Protein AF-A0A6A4HGB2-F1 (afdb_monomer_lite)

Secondary structure (DSSP, 8-state):
--PPPPTT-----TTTTTSPPHHHHHHHTTTS-TTT--SSS-TTTTTGGG-B-TTT--BSS-GGG-HHHHTT---PPP-----------------------HHHHHHHHHHHHHHHHHHHHHHHH--

Organism: NCBI:txid1447944

Structure (mmCIF, N/CA/C/O backbone):
data_AF-A0A6A4HGB2-F1
#
_entry.id   AF-A0A6A4HGB2-F1
#
loop_
_atom_site.group_PDB
_atom_site.id
_atom_site.type_symbol
_atom_site.label_atom_id
_atom_site.label_alt_id
_atom_site.label_comp_id
_atom_site.label_asym_id
_atom_site.label_entity_id
_atom_site.label_seq_id
_atom_site.pdbx_PDB_ins_code
_atom_site.Cartn_x
_atom_site.Cartn_y
_atom_site.Cartn_z
_atom_site.occupancy
_atom_site.B_iso_or_equiv
_atom_site.auth_seq_id
_atom_site.auth_comp_id
_atom_site.auth_asym_id
_atom_site.auth_atom_id
_atom_site.pdbx_PDB_model_num
ATOM 1 N N . MET A 1 1 ? 31.320 -20.736 31.839 1.00 39.25 1 MET A N 1
ATOM 2 C CA . MET A 1 1 ? 30.726 -19.444 32.243 1.00 39.25 1 MET A CA 1
ATOM 3 C C . MET A 1 1 ? 29.465 -19.232 31.417 1.00 39.25 1 MET A C 1
ATOM 5 O O . MET A 1 1 ? 29.574 -18.974 30.227 1.00 39.25 1 MET A O 1
ATOM 9 N N . ALA A 1 2 ? 28.285 -19.462 31.996 1.00 51.00 2 ALA A N 1
ATOM 10 C CA . ALA A 1 2 ? 27.015 -19.237 31.308 1.00 51.00 2 ALA A CA 1
ATOM 11 C C . ALA A 1 2 ? 26.702 -17.735 31.354 1.00 51.00 2 ALA A C 1
ATOM 13 O O . ALA A 1 2 ? 26.540 -17.182 32.438 1.00 51.00 2 ALA A O 1
ATOM 14 N N . SER A 1 3 ? 26.680 -17.068 30.197 1.00 55.78 3 SER A N 1
ATOM 15 C CA . SER A 1 3 ? 26.219 -15.679 30.121 1.00 55.78 3 SER A CA 1
ATOM 16 C C . SER A 1 3 ? 24.735 -15.649 30.470 1.00 55.78 3 SER A C 1
ATOM 18 O O . SER A 1 3 ? 23.928 -16.285 29.790 1.00 55.78 3 SER A O 1
ATOM 20 N N . ALA A 1 4 ? 24.391 -14.948 31.550 1.00 63.34 4 ALA A N 1
ATOM 21 C CA . ALA A 1 4 ? 23.012 -14.687 31.924 1.00 63.34 4 ALA A CA 1
ATOM 22 C C . ALA A 1 4 ? 22.327 -13.956 30.761 1.00 63.34 4 ALA A C 1
ATOM 24 O O . ALA A 1 4 ? 22.748 -12.867 30.374 1.00 63.34 4 ALA A O 1
ATOM 25 N N . ARG A 1 5 ? 21.313 -14.586 30.158 1.00 64.62 5 ARG A N 1
ATOM 26 C CA . ARG A 1 5 ? 20.457 -13.921 29.174 1.00 64.62 5 ARG A CA 1
ATOM 27 C C . ARG A 1 5 ? 19.677 -12.832 29.904 1.00 64.62 5 ARG A C 1
ATOM 29 O O . ARG A 1 5 ? 18.960 -13.132 30.854 1.00 64.62 5 ARG A O 1
ATOM 36 N N . ASP A 1 6 ? 19.860 -11.592 29.466 1.00 77.38 6 ASP A N 1
ATOM 37 C CA . ASP A 1 6 ? 19.122 -10.435 29.963 1.00 77.38 6 ASP A CA 1
ATOM 38 C C . ASP A 1 6 ? 17.608 -10.669 29.760 1.00 77.38 6 ASP A C 1
ATOM 40 O O . ASP A 1 6 ? 17.193 -10.973 28.636 1.00 77.38 6 ASP A O 1
ATOM 44 N N . PRO A 1 7 ? 16.775 -10.559 30.812 1.00 71.19 7 PRO A N 1
ATOM 45 C CA . PRO A 1 7 ? 15.325 -10.729 30.715 1.00 71.19 7 PRO A CA 1
ATOM 46 C C . PRO A 1 7 ? 14.631 -9.683 29.822 1.00 71.19 7 PRO A C 1
ATOM 48 O O . PRO A 1 7 ? 13.493 -9.904 29.419 1.00 71.19 7 PRO A O 1
ATOM 51 N N . ASN A 1 8 ? 15.306 -8.584 29.474 1.00 72.50 8 ASN A N 1
ATOM 52 C CA . ASN A 1 8 ? 14.834 -7.562 28.537 1.00 72.50 8 ASN A CA 1
ATOM 53 C C . ASN A 1 8 ? 15.439 -7.697 27.129 1.00 72.50 8 ASN A C 1
ATOM 55 O O . ASN A 1 8 ? 15.133 -6.887 26.249 1.00 72.50 8 ASN A O 1
ATOM 59 N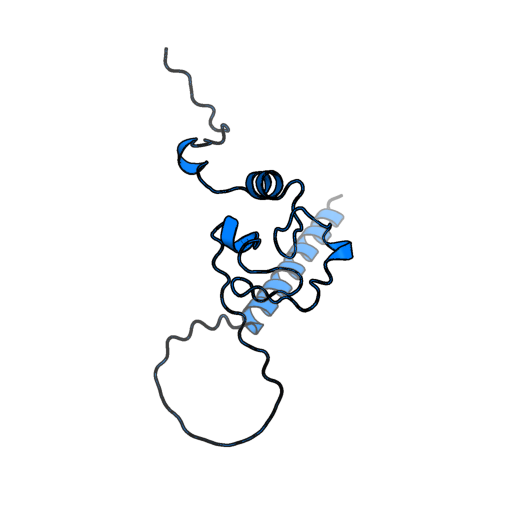 N . ALA A 1 9 ? 16.300 -8.690 26.875 1.00 73.31 9 ALA A N 1
ATOM 60 C CA . ALA A 1 9 ? 16.829 -8.909 25.536 1.00 73.31 9 ALA A CA 1
ATOM 61 C C . ALA A 1 9 ? 15.727 -9.465 24.627 1.00 73.31 9 ALA A C 1
ATOM 63 O O . ALA A 1 9 ? 15.367 -10.641 24.695 1.00 73.31 9 ALA A O 1
ATOM 64 N N . MET A 1 10 ? 15.219 -8.614 23.734 1.00 74.25 10 MET A N 1
ATOM 65 C CA . MET A 1 10 ? 14.341 -9.037 22.646 1.00 74.25 10 MET A CA 1
ATOM 66 C C . MET A 1 10 ? 15.081 -10.076 21.795 1.00 74.25 10 MET A C 1
ATOM 68 O O . MET A 1 10 ? 16.027 -9.750 21.078 1.00 74.25 10 MET A O 1
ATOM 72 N N . GLY A 1 11 ? 14.665 -11.339 21.898 1.00 64.88 11 GLY A N 1
ATOM 73 C CA . GLY A 1 11 ? 15.206 -12.440 21.109 1.00 64.88 11 GLY A CA 1
ATOM 74 C C . GLY A 1 11 ? 14.884 -12.245 19.632 1.00 64.88 11 GLY A C 1
ATOM 75 O O . GLY A 1 11 ? 13.809 -12.614 19.168 1.00 64.88 11 GLY A O 1
ATOM 76 N N . VAL A 1 12 ? 15.807 -11.638 18.889 1.00 61.16 12 VAL A N 1
ATOM 77 C CA . VAL A 1 12 ? 15.723 -11.557 17.431 1.00 61.16 12 VAL A CA 1
ATOM 78 C C . VAL A 1 12 ? 16.249 -12.863 16.836 1.00 61.16 12 VAL A C 1
ATOM 80 O O . VAL A 1 12 ? 17.447 -13.043 16.634 1.00 61.16 12 VAL A O 1
ATOM 83 N N . ASP A 1 13 ? 15.349 -13.812 16.584 1.00 57.16 13 ASP A N 1
ATOM 84 C CA . ASP A 1 13 ? 15.693 -15.063 15.905 1.00 57.16 13 ASP A CA 1
ATOM 85 C C . ASP A 1 13 ? 16.076 -14.785 14.443 1.00 57.16 13 ASP A C 1
ATOM 87 O O . ASP A 1 13 ? 15.229 -14.497 13.596 1.00 57.16 13 ASP A O 1
ATOM 91 N N . ALA A 1 14 ? 17.362 -14.922 14.112 1.00 55.16 14 ALA A N 1
ATOM 92 C CA . ALA A 1 14 ? 17.872 -14.732 12.749 1.00 55.16 14 ALA A CA 1
ATOM 93 C C . ALA A 1 14 ? 17.222 -15.680 11.714 1.00 55.16 14 ALA A C 1
ATOM 95 O O . ALA A 1 14 ? 17.219 -15.391 10.521 1.00 55.16 14 ALA A O 1
ATOM 96 N N . THR A 1 15 ? 16.616 -16.783 12.159 1.00 54.81 15 THR A N 1
ATOM 97 C CA . THR A 1 15 ? 15.863 -17.741 11.334 1.00 54.81 15 THR A CA 1
ATOM 98 C C . THR A 1 15 ? 14.447 -17.274 10.973 1.00 54.81 15 THR A C 1
ATOM 100 O O . THR A 1 15 ? 13.916 -17.713 9.953 1.00 54.81 15 THR A O 1
ATOM 103 N N . THR A 1 16 ? 13.843 -16.334 11.717 1.00 51.78 16 THR A N 1
ATOM 104 C CA . THR A 1 16 ? 12.565 -15.684 11.334 1.00 51.78 16 THR A CA 1
ATOM 105 C C . THR A 1 16 ? 12.753 -14.409 10.500 1.00 51.78 16 THR A C 1
ATOM 107 O O . THR A 1 16 ? 11.777 -13.849 9.990 1.00 51.78 16 THR A O 1
ATOM 110 N N . THR A 1 17 ? 14.000 -13.983 10.279 1.00 52.28 17 THR A N 1
ATOM 111 C CA . THR A 1 17 ? 14.388 -12.826 9.446 1.00 52.28 17 THR A CA 1
ATOM 112 C C . THR A 1 17 ? 14.302 -13.102 7.938 1.00 52.28 17 THR A C 1
ATOM 114 O O . THR A 1 17 ? 14.446 -12.189 7.135 1.00 52.28 17 THR A O 1
ATOM 117 N N . THR A 1 18 ? 13.931 -14.314 7.511 1.00 54.31 18 THR A N 1
ATOM 118 C CA . THR A 1 18 ? 13.551 -14.590 6.105 1.00 54.31 18 THR A CA 1
ATOM 119 C C . THR A 1 18 ? 12.152 -14.050 5.756 1.00 54.31 18 THR A C 1
ATOM 121 O O . THR A 1 18 ? 11.541 -14.436 4.760 1.00 54.31 18 THR A O 1
ATOM 124 N N . ARG A 1 19 ? 11.587 -13.156 6.575 1.00 60.41 19 ARG A N 1
ATOM 125 C CA . ARG A 1 19 ? 10.417 -12.373 6.179 1.00 60.41 19 ARG A CA 1
ATOM 126 C C . ARG A 1 19 ? 10.903 -11.275 5.247 1.00 60.41 19 ARG A C 1
ATOM 128 O O . ARG A 1 19 ? 11.690 -10.438 5.653 1.00 60.41 19 ARG A O 1
ATOM 135 N N . LYS A 1 20 ? 10.453 -11.280 3.993 1.00 69.88 20 LYS A N 1
ATOM 136 C CA . LYS A 1 20 ? 10.709 -10.175 3.060 1.00 69.88 20 LYS A CA 1
ATOM 137 C C . LYS A 1 20 ? 10.254 -8.873 3.718 1.00 69.88 20 LYS A C 1
ATOM 139 O O . LYS A 1 20 ? 9.080 -8.756 4.065 1.00 69.88 20 LYS A O 1
ATOM 144 N N . PHE A 1 21 ? 11.164 -7.921 3.918 1.00 74.56 21 PHE A N 1
ATOM 145 C CA . PHE A 1 21 ? 10.840 -6.651 4.562 1.00 74.56 21 PHE A CA 1
ATOM 146 C C . PHE A 1 21 ? 10.558 -5.565 3.523 1.00 74.56 21 PHE A C 1
ATOM 148 O O . PHE A 1 21 ? 10.993 -5.624 2.372 1.00 74.56 21 PHE A O 1
ATOM 155 N N . SER A 1 22 ? 9.858 -4.511 3.949 1.00 77.81 22 SER A N 1
ATOM 156 C CA . SER A 1 22 ? 9.606 -3.331 3.109 1.00 77.81 22 SER A CA 1
ATOM 157 C C . SER A 1 22 ? 10.913 -2.696 2.599 1.00 77.81 22 SER A C 1
ATOM 159 O O . SER A 1 22 ? 10.970 -2.158 1.493 1.00 77.81 22 SER A O 1
ATOM 161 N N . ASN A 1 23 ? 12.007 -2.805 3.362 1.00 86.75 23 ASN A N 1
ATOM 162 C CA . ASN A 1 23 ? 13.318 -2.325 2.928 1.00 86.75 23 ASN A CA 1
ATOM 163 C C . ASN A 1 23 ? 13.861 -3.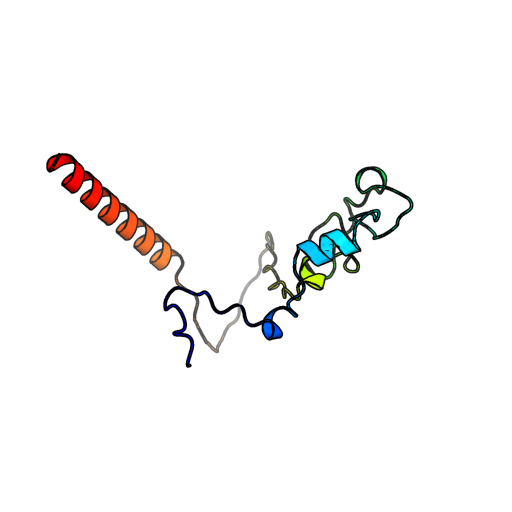112 1.716 1.00 86.75 23 ASN A C 1
ATOM 165 O O . ASN A 1 23 ? 14.319 -2.497 0.752 1.00 86.75 23 ASN A O 1
ATOM 169 N N . ASP A 1 24 ? 13.710 -4.441 1.703 1.00 88.44 24 ASP A N 1
ATOM 170 C CA . ASP A 1 24 ? 14.131 -5.291 0.579 1.00 88.44 24 ASP A CA 1
ATOM 171 C C . ASP A 1 24 ? 13.365 -4.958 -0.702 1.00 88.44 24 ASP A C 1
ATOM 173 O O . ASP A 1 24 ? 13.947 -4.905 -1.787 1.00 88.44 24 ASP A O 1
ATOM 177 N N . PHE A 1 25 ? 12.069 -4.659 -0.571 1.00 87.81 25 PHE A N 1
ATOM 178 C CA . PHE A 1 25 ? 11.245 -4.208 -1.688 1.00 87.81 25 PHE A CA 1
ATOM 179 C C . PHE A 1 25 ? 11.765 -2.889 -2.272 1.00 87.81 25 PHE A C 1
ATOM 181 O O . PHE A 1 25 ? 11.964 -2.784 -3.479 1.00 87.81 25 PHE A O 1
ATOM 188 N N . ASN A 1 26 ? 12.061 -1.896 -1.427 1.00 89.12 26 ASN A N 1
ATOM 189 C CA . ASN A 1 26 ? 12.613 -0.615 -1.881 1.00 89.12 26 ASN A CA 1
ATOM 190 C C . ASN A 1 26 ? 13.987 -0.769 -2.548 1.00 89.12 26 ASN A C 1
ATOM 192 O O . ASN A 1 26 ? 14.312 -0.039 -3.484 1.00 89.12 26 ASN A O 1
ATOM 196 N N . ARG A 1 27 ? 14.808 -1.717 -2.085 1.00 90.44 27 ARG A N 1
ATOM 197 C CA . ARG A 1 27 ? 16.103 -2.015 -2.704 1.00 90.44 27 ARG A CA 1
ATOM 198 C C . ARG A 1 27 ? 15.940 -2.674 -4.073 1.00 90.44 27 ARG A C 1
ATOM 200 O O . ARG A 1 27 ? 16.649 -2.286 -4.996 1.00 90.44 27 ARG A O 1
ATOM 207 N N . MET A 1 28 ? 14.998 -3.606 -4.212 1.00 87.81 28 MET A N 1
ATOM 208 C CA . MET A 1 28 ? 14.665 -4.248 -5.490 1.00 87.81 28 MET A CA 1
ATOM 209 C C . MET A 1 28 ? 14.116 -3.241 -6.509 1.00 87.81 28 MET A C 1
ATOM 211 O O . MET A 1 28 ? 14.512 -3.263 -7.668 1.00 87.81 28 MET A O 1
ATOM 215 N N . MET A 1 29 ? 13.251 -2.332 -6.058 1.00 89.81 29 MET A N 1
ATOM 216 C CA . MET A 1 29 ? 12.562 -1.352 -6.905 1.00 89.81 29 MET A CA 1
ATOM 217 C C . MET A 1 29 ? 13.385 -0.087 -7.177 1.00 89.81 29 MET A C 1
ATOM 219 O O . MET A 1 29 ? 12.928 0.834 -7.858 1.00 89.81 29 MET A O 1
ATOM 223 N N . ARG A 1 30 ? 14.606 0.003 -6.642 1.00 91.06 30 ARG A N 1
ATOM 224 C CA . ARG A 1 30 ? 15.463 1.175 -6.818 1.00 91.06 30 ARG A CA 1
ATOM 225 C C . ARG A 1 30 ? 15.802 1.358 -8.300 1.00 91.06 30 ARG A C 1
ATOM 227 O O . ARG A 1 30 ? 16.428 0.501 -8.915 1.00 91.06 30 ARG A O 1
ATOM 234 N N . GLY A 1 31 ? 15.415 2.507 -8.854 1.00 89.31 31 GLY A N 1
ATOM 235 C CA . GLY A 1 31 ? 15.628 2.828 -10.270 1.00 89.31 31 GLY A CA 1
ATOM 236 C C . GLY A 1 31 ? 14.629 2.166 -11.223 1.00 89.31 31 GLY A C 1
ATOM 237 O O . GLY A 1 31 ? 14.835 2.215 -12.429 1.00 89.31 31 GLY A O 1
ATOM 238 N N . GLN A 1 32 ? 13.566 1.552 -10.700 1.00 92.00 32 GLN A N 1
ATOM 239 C CA . GLN A 1 32 ? 12.443 1.045 -11.481 1.00 92.00 32 GLN A CA 1
ATOM 240 C C . GLN A 1 32 ? 11.201 1.909 -11.253 1.00 92.00 32 GLN A C 1
ATOM 242 O O . GLN A 1 32 ? 11.016 2.534 -10.204 1.00 92.00 32 GLN A O 1
ATOM 247 N N . CYS A 1 33 ? 10.314 1.919 -12.237 1.00 93.06 33 CYS A N 1
ATOM 248 C CA . CYS A 1 33 ? 8.995 2.492 -12.119 1.00 93.06 33 CYS A CA 1
ATOM 249 C C . CYS A 1 33 ? 8.157 1.646 -11.156 1.00 93.06 33 CYS A C 1
ATOM 251 O O . CYS A 1 33 ? 7.931 0.458 -11.372 1.00 93.06 33 CYS A O 1
ATOM 253 N N . TYR A 1 34 ? 7.618 2.282 -10.119 1.00 90.56 34 TYR A N 1
ATOM 254 C CA . TYR A 1 34 ? 6.726 1.630 -9.158 1.00 90.56 34 TYR A CA 1
ATOM 255 C C . TYR A 1 34 ? 5.351 1.252 -9.740 1.00 90.56 34 TYR A C 1
ATOM 257 O O . TYR A 1 34 ? 4.571 0.609 -9.045 1.00 90.56 34 TYR A O 1
ATOM 265 N N . GLY A 1 35 ? 5.039 1.670 -10.972 1.00 91.06 35 GLY A N 1
ATOM 266 C CA . GLY A 1 35 ? 3.804 1.318 -11.675 1.00 91.06 35 GLY A CA 1
ATOM 267 C C . GLY A 1 35 ? 3.932 0.035 -12.498 1.00 91.06 35 GLY A C 1
ATOM 268 O O . GLY A 1 35 ? 3.193 -0.915 -12.262 1.00 91.06 35 GLY A O 1
ATOM 269 N N . CYS A 1 36 ? 4.909 -0.031 -13.407 1.00 91.81 36 CYS A N 1
ATOM 270 C CA . CYS A 1 36 ? 5.097 -1.169 -14.319 1.00 91.81 36 CYS A CA 1
ATOM 271 C C . CYS A 1 36 ? 6.377 -1.996 -14.090 1.00 91.81 36 CYS A C 1
ATOM 273 O O . CYS A 1 36 ? 6.472 -3.114 -14.586 1.00 91.81 36 CYS A O 1
ATOM 275 N N . GLY A 1 37 ? 7.367 -1.475 -13.359 1.00 90.12 37 GLY A N 1
ATOM 276 C CA . GLY A 1 37 ? 8.679 -2.110 -13.161 1.00 90.12 37 GLY A CA 1
ATOM 277 C C . GLY A 1 37 ? 9.748 -1.758 -14.202 1.00 90.12 37 GLY A C 1
ATOM 278 O O . GLY A 1 37 ? 10.898 -2.172 -14.046 1.00 90.12 37 GLY A O 1
ATOM 279 N N . SER A 1 38 ? 9.415 -0.974 -15.232 1.00 91.12 38 SER A N 1
ATOM 280 C CA . SER A 1 38 ? 10.378 -0.512 -16.243 1.00 91.12 38 SER A CA 1
ATOM 281 C C . SER A 1 38 ? 11.436 0.411 -15.639 1.00 91.12 38 SER A C 1
ATOM 283 O O . SER A 1 38 ? 11.143 1.182 -14.733 1.00 91.12 38 SER A O 1
ATOM 285 N N . LYS A 1 39 ? 12.668 0.370 -16.156 1.00 92.06 39 LYS A N 1
ATOM 286 C CA . LYS A 1 39 ? 13.737 1.326 -15.791 1.00 92.06 39 LYS A CA 1
ATOM 287 C C . LYS A 1 39 ? 13.772 2.567 -16.690 1.00 92.06 39 LYS A C 1
ATOM 289 O O . LYS A 1 39 ? 14.580 3.458 -16.462 1.00 92.06 39 LYS A O 1
ATOM 294 N N . GLU A 1 40 ? 12.935 2.584 -17.722 1.00 90.31 40 GLU A N 1
ATOM 295 C CA . GLU A 1 40 ? 12.946 3.592 -18.787 1.00 90.31 40 GLU A CA 1
ATOM 296 C C . GLU A 1 40 ? 12.351 4.928 -18.340 1.00 90.31 40 GLU A C 1
ATOM 298 O O . GLU A 1 40 ? 12.759 5.975 -18.829 1.00 90.31 40 GLU A O 1
ATOM 303 N N . HIS A 1 41 ? 11.431 4.899 -17.377 1.00 90.56 41 HIS A N 1
ATOM 304 C CA . HIS A 1 41 ? 10.712 6.078 -16.911 1.00 90.56 41 HIS A 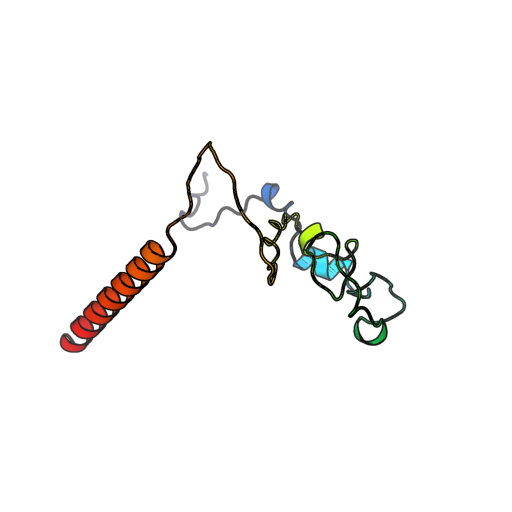CA 1
ATOM 305 C C . HIS A 1 41 ? 10.475 6.046 -15.404 1.00 90.56 41 HIS A C 1
ATOM 307 O O . HIS A 1 41 ? 10.520 4.997 -14.750 1.00 90.56 41 HIS A O 1
ATOM 313 N N . ARG A 1 42 ? 10.185 7.217 -14.830 1.00 87.38 42 ARG A N 1
ATOM 314 C CA . ARG A 1 42 ? 9.720 7.315 -13.437 1.00 87.38 42 ARG A CA 1
ATOM 315 C C . ARG A 1 42 ? 8.200 7.194 -13.384 1.00 87.38 42 ARG A C 1
ATOM 317 O O . ARG A 1 42 ? 7.503 7.480 -14.348 1.00 87.38 42 ARG A O 1
ATOM 324 N N . LYS A 1 43 ? 7.654 6.850 -12.211 1.00 86.12 43 LYS A N 1
ATOM 325 C CA . LYS A 1 43 ? 6.198 6.685 -12.007 1.00 86.12 43 LYS A CA 1
ATOM 326 C C . LYS A 1 43 ? 5.361 7.870 -12.520 1.00 86.12 43 LYS A C 1
ATOM 328 O O . LYS A 1 43 ? 4.251 7.651 -12.984 1.00 86.12 43 LYS A O 1
ATOM 333 N N . ALA A 1 44 ? 5.899 9.088 -12.446 1.00 85.81 44 ALA A N 1
ATOM 334 C CA . ALA A 1 44 ? 5.232 10.304 -12.907 1.00 85.81 44 ALA A CA 1
ATOM 335 C C . ALA A 1 44 ? 5.036 10.372 -14.435 1.00 85.81 44 ALA A C 1
ATOM 337 O O . ALA A 1 44 ? 4.091 10.997 -14.888 1.00 85.81 44 ALA A O 1
ATOM 338 N N . GLU A 1 45 ? 5.896 9.722 -15.219 1.00 86.69 45 GLU A N 1
ATOM 339 C CA . GLU A 1 45 ? 5.878 9.770 -16.691 1.00 86.69 45 GLU A CA 1
ATOM 340 C C . GLU A 1 45 ? 5.090 8.597 -17.299 1.00 86.69 45 GLU A C 1
ATOM 342 O O . GLU A 1 45 ? 4.678 8.633 -18.455 1.00 86.69 45 GLU A O 1
ATOM 347 N N . GLY A 1 46 ? 4.867 7.544 -16.510 1.00 83.25 46 GLY A N 1
ATOM 348 C CA . GLY A 1 46 ? 4.355 6.262 -16.990 1.00 83.25 46 GLY A CA 1
ATOM 349 C C . GLY A 1 46 ? 2.841 6.128 -17.114 1.00 83.25 46 GLY A C 1
ATOM 350 O O . GLY A 1 46 ? 2.390 5.067 -17.524 1.00 83.25 46 GLY A O 1
ATOM 351 N N . HIS A 1 47 ? 2.062 7.149 -16.735 1.00 87.81 47 HIS A N 1
ATOM 352 C CA . HIS A 1 47 ? 0.592 7.160 -16.845 1.00 87.81 47 HIS A CA 1
ATOM 353 C C . HIS A 1 47 ? -0.103 5.884 -16.313 1.00 87.81 47 HIS A C 1
ATOM 355 O O . HIS A 1 47 ? -1.061 5.379 -16.885 1.00 87.81 47 HIS A O 1
ATOM 361 N N . HIS A 1 48 ? 0.360 5.367 -15.172 1.00 88.69 48 HIS A N 1
ATOM 362 C CA . HIS A 1 48 ? -0.133 4.114 -14.574 1.00 88.69 48 HIS A CA 1
ATOM 363 C C . HIS A 1 48 ? -1.438 4.260 -13.774 1.00 88.69 48 HIS A C 1
ATOM 365 O O . HIS A 1 48 ? -1.796 3.381 -12.995 1.00 88.69 48 HIS A O 1
ATOM 371 N N . GLU A 1 49 ? -2.142 5.383 -13.890 1.00 86.56 49 GLU A N 1
ATOM 372 C CA . GLU A 1 49 ? -3.329 5.692 -13.078 1.00 86.56 49 GLU A CA 1
ATOM 373 C C . GLU A 1 49 ? -4.503 4.733 -13.319 1.00 86.56 49 GLU A C 1
ATOM 375 O O . GLU A 1 49 ? -5.289 4.479 -12.406 1.00 86.56 49 GLU A O 1
ATOM 380 N N . GLN A 1 50 ? -4.565 4.140 -14.513 1.00 87.88 50 GLN A N 1
ATOM 381 C CA . GLN A 1 50 ? -5.565 3.138 -14.889 1.00 87.88 50 GLN A CA 1
ATOM 382 C C . GLN A 1 50 ? -5.105 1.697 -14.615 1.00 87.88 50 GLN A C 1
ATOM 384 O O . GLN A 1 50 ? -5.913 0.773 -14.694 1.00 87.88 50 GLN A O 1
ATOM 389 N N . ASP A 1 51 ? -3.833 1.483 -14.256 1.00 89.12 51 ASP A N 1
ATOM 390 C CA . ASP A 1 51 ? -3.299 0.142 -14.020 1.00 89.12 51 ASP A CA 1
ATOM 391 C C . ASP A 1 51 ? -3.812 -0.406 -12.692 1.00 89.12 51 ASP A C 1
ATOM 393 O O . ASP A 1 51 ? -3.441 0.083 -11.622 1.00 89.12 51 ASP A O 1
ATOM 397 N N . ILE A 1 52 ? -4.641 -1.449 -12.754 1.00 90.00 52 ILE A N 1
ATOM 398 C CA . ILE A 1 52 ? -5.193 -2.126 -11.579 1.00 90.00 52 ILE A CA 1
ATOM 399 C C . ILE A 1 52 ? -4.336 -3.344 -11.236 1.00 90.00 52 ILE A C 1
ATOM 401 O O . ILE A 1 52 ? -4.157 -4.270 -12.031 1.00 90.00 52 ILE A O 1
ATOM 405 N N . CYS A 1 53 ? -3.856 -3.397 -9.998 1.00 93.25 53 CYS A N 1
ATOM 406 C CA . CYS A 1 53 ? -3.106 -4.539 -9.507 1.00 93.25 53 CYS A CA 1
ATOM 407 C C . CYS A 1 53 ? -4.021 -5.744 -9.253 1.00 93.25 53 CYS A C 1
ATOM 409 O O . CYS A 1 53 ? -4.866 -5.711 -8.361 1.00 93.25 53 CYS A O 1
ATOM 411 N N . SER A 1 54 ? -3.776 -6.870 -9.927 1.00 89.19 54 SER A N 1
ATOM 412 C CA . SER A 1 54 ? -4.551 -8.109 -9.734 1.00 89.19 54 SER A CA 1
ATOM 413 C C . SER A 1 54 ? -4.422 -8.726 -8.332 1.00 89.19 54 SER A C 1
ATOM 415 O O . SER A 1 54 ? -5.250 -9.543 -7.951 1.00 89.19 54 SER A O 1
ATOM 417 N N . HIS A 1 55 ? -3.382 -8.369 -7.565 1.00 88.62 55 HIS A N 1
ATOM 418 C CA . HIS A 1 55 ? -3.145 -8.927 -6.228 1.00 88.62 55 HIS A CA 1
ATOM 419 C C . HIS A 1 55 ? -3.792 -8.102 -5.108 1.00 88.62 55 HIS A C 1
ATOM 421 O O . HIS A 1 55 ? -4.299 -8.669 -4.147 1.00 88.62 55 HIS A O 1
ATOM 427 N N . CYS A 1 56 ? -3.741 -6.768 -5.180 1.00 88.88 56 CYS A N 1
ATOM 428 C CA . CYS A 1 56 ? -4.283 -5.904 -4.125 1.00 88.88 56 CYS A CA 1
ATOM 429 C C . CYS A 1 56 ? -5.507 -5.082 -4.531 1.00 88.88 56 CYS A C 1
ATOM 431 O O . CYS A 1 56 ? -6.092 -4.445 -3.660 1.00 88.88 56 CYS A O 1
ATOM 433 N N . GLY A 1 57 ? -5.878 -5.083 -5.812 1.00 87.50 57 GLY A N 1
ATOM 434 C CA . GLY A 1 57 ? -7.031 -4.357 -6.345 1.00 87.50 57 GLY A CA 1
ATOM 435 C C . GLY A 1 57 ? -6.871 -2.837 -6.396 1.00 87.50 57 GLY A C 1
ATOM 436 O O . GLY A 1 57 ? -7.820 -2.149 -6.749 1.00 87.50 57 GLY A O 1
ATOM 437 N N . LEU A 1 58 ? -5.702 -2.298 -6.038 1.00 88.94 58 LEU A N 1
ATOM 438 C CA . LEU A 1 58 ? -5.436 -0.859 -6.084 1.00 88.94 58 LEU A CA 1
ATOM 439 C C . LEU A 1 58 ? -4.933 -0.439 -7.465 1.00 88.94 58 LEU A C 1
ATOM 441 O O . LEU A 1 58 ? -4.212 -1.197 -8.120 1.00 88.94 58 LEU A O 1
ATOM 445 N N . THR A 1 59 ? -5.266 0.788 -7.859 1.00 90.94 59 THR A N 1
ATOM 446 C CA . THR A 1 59 ? -4.758 1.425 -9.075 1.00 90.94 59 THR A CA 1
ATOM 447 C C . THR A 1 59 ? -3.333 1.963 -8.889 1.00 90.94 59 THR A C 1
ATOM 449 O O . THR A 1 59 ? -2.834 2.102 -7.764 1.00 90.94 59 THR A O 1
ATOM 452 N N . GLY A 1 60 ? -2.638 2.259 -9.988 1.00 90.06 60 GLY A N 1
ATOM 453 C CA . GLY A 1 60 ? -1.314 2.880 -9.961 1.00 90.06 60 GLY A CA 1
ATOM 454 C C . GLY A 1 60 ? -0.133 1.914 -10.038 1.00 90.06 60 GLY A C 1
ATOM 455 O O . GLY A 1 60 ? 1.005 2.388 -9.951 1.00 90.06 60 GLY A O 1
ATOM 456 N N . HIS A 1 61 ? -0.372 0.596 -10.113 1.00 93.38 61 HIS A N 1
ATOM 457 C CA . HIS A 1 61 ? 0.677 -0.415 -10.293 1.00 93.38 61 HIS A CA 1
ATOM 458 C C . HIS A 1 61 ? 0.151 -1.776 -10.766 1.00 93.38 61 HIS A C 1
ATOM 460 O O . HIS A 1 61 ? -0.985 -2.149 -10.488 1.00 93.38 61 HIS A O 1
ATOM 466 N N . VAL A 1 62 ? 1.022 -2.575 -11.387 1.00 92.25 62 VAL A N 1
ATOM 467 C CA . VAL A 1 62 ? 0.723 -3.957 -11.797 1.00 92.25 62 VAL A CA 1
ATOM 468 C C . VAL A 1 62 ? 1.136 -4.989 -10.740 1.00 92.25 62 VAL A C 1
ATOM 470 O O . VAL A 1 62 ? 1.972 -4.744 -9.866 1.00 92.25 62 VAL A O 1
ATOM 473 N N . ALA A 1 63 ? 0.589 -6.204 -10.837 1.00 89.88 63 ALA A N 1
ATOM 474 C CA . ALA A 1 63 ? 0.832 -7.277 -9.866 1.00 89.88 63 ALA A CA 1
ATOM 475 C C . ALA A 1 63 ? 2.310 -7.702 -9.742 1.00 89.88 63 ALA A C 1
ATOM 477 O O . ALA A 1 63 ? 2.698 -8.239 -8.704 1.00 89.88 63 ALA A O 1
ATOM 478 N N . ALA A 1 64 ? 3.135 -7.472 -10.769 1.00 88.12 64 ALA A N 1
ATOM 479 C CA . ALA A 1 64 ? 4.569 -7.778 -10.746 1.00 88.12 64 ALA A CA 1
ATOM 480 C C . ALA A 1 64 ? 5.349 -6.906 -9.747 1.00 88.12 64 ALA A C 1
ATOM 482 O O . ALA A 1 64 ? 6.286 -7.384 -9.114 1.00 88.12 64 ALA A O 1
ATOM 483 N N . VAL A 1 65 ? 4.914 -5.660 -9.554 1.00 91.31 65 VAL A N 1
ATOM 484 C CA . VAL A 1 65 ? 5.560 -4.653 -8.698 1.00 91.31 65 VAL A CA 1
ATOM 485 C C . VAL A 1 65 ? 4.763 -4.361 -7.426 1.00 91.31 65 VAL A C 1
ATOM 487 O O . VAL A 1 65 ? 4.967 -3.360 -6.744 1.00 91.31 65 VAL A O 1
ATOM 490 N N . CYS A 1 66 ? 3.841 -5.252 -7.065 1.00 92.50 66 CYS A N 1
ATOM 491 C CA . CYS A 1 66 ? 3.023 -5.087 -5.875 1.00 92.50 66 CYS A CA 1
ATOM 492 C C . CYS A 1 66 ? 3.821 -5.370 -4.594 1.00 92.50 66 CYS A C 1
ATOM 494 O O . CYS A 1 66 ? 4.242 -6.500 -4.339 1.00 92.50 66 CYS A O 1
ATOM 496 N N . CYS A 1 67 ? 3.933 -4.363 -3.725 1.00 89.88 67 CYS A N 1
ATOM 497 C CA . CYS A 1 67 ? 4.577 -4.508 -2.418 1.00 89.88 67 CYS A CA 1
ATOM 498 C C . CYS A 1 67 ? 3.872 -5.556 -1.538 1.00 89.88 67 CYS A C 1
ATOM 500 O O . CYS A 1 67 ? 4.527 -6.395 -0.929 1.00 89.88 67 CYS A O 1
ATOM 502 N N . ARG A 1 68 ? 2.529 -5.602 -1.534 1.00 88.00 68 ARG A N 1
ATOM 503 C CA . ARG A 1 68 ? 1.776 -6.607 -0.753 1.00 88.00 68 ARG A CA 1
ATOM 504 C C . ARG A 1 68 ? 2.075 -8.035 -1.209 1.00 88.00 68 ARG A C 1
ATOM 506 O O . ARG A 1 68 ? 2.238 -8.910 -0.366 1.00 88.00 68 ARG A O 1
ATOM 513 N N . LYS A 1 69 ? 2.220 -8.247 -2.524 1.00 89.31 69 LYS A N 1
ATOM 514 C CA . LYS A 1 69 ? 2.632 -9.536 -3.097 1.00 89.31 69 LYS A CA 1
ATOM 515 C C . LYS A 1 69 ? 4.058 -9.896 -2.684 1.00 89.31 69 LYS A C 1
ATOM 517 O O . LYS A 1 69 ? 4.322 -11.036 -2.319 1.00 89.31 69 LYS A O 1
ATOM 522 N N . PHE A 1 70 ? 4.973 -8.925 -2.705 1.00 86.50 70 PHE A N 1
ATOM 523 C CA . PHE A 1 70 ? 6.354 -9.134 -2.273 1.00 86.50 70 PHE A CA 1
ATOM 524 C C . PHE A 1 70 ? 6.449 -9.507 -0.788 1.00 86.50 70 PHE A C 1
ATOM 526 O O . PHE A 1 70 ? 7.202 -10.409 -0.440 1.00 86.50 70 PHE A O 1
ATOM 533 N N . LEU A 1 71 ? 5.653 -8.868 0.069 1.00 86.62 71 LEU A N 1
ATOM 534 C CA . LEU A 1 71 ? 5.599 -9.136 1.509 1.00 86.62 71 LEU A CA 1
ATOM 535 C C . LEU A 1 71 ? 4.800 -10.404 1.872 1.00 86.62 71 LEU A C 1
ATOM 537 O O . LEU A 1 71 ? 4.728 -10.757 3.045 1.00 86.62 71 LEU A O 1
ATOM 541 N N . GLY A 1 72 ? 4.178 -11.082 0.899 1.00 84.00 72 GLY A N 1
ATOM 542 C CA . GLY A 1 72 ? 3.329 -12.255 1.145 1.00 84.00 72 GLY A CA 1
ATOM 543 C C . GLY A 1 72 ? 2.031 -11.939 1.898 1.00 84.00 72 GLY A C 1
ATOM 544 O O . GLY A 1 72 ? 1.417 -12.836 2.470 1.00 84.00 72 GLY A O 1
ATOM 545 N N . ILE A 1 73 ? 1.609 -10.671 1.915 1.00 83.81 73 ILE A N 1
ATOM 546 C CA . ILE A 1 73 ? 0.386 -10.235 2.593 1.00 83.81 73 ILE A CA 1
ATOM 547 C C . ILE A 1 73 ? -0.798 -10.604 1.706 1.00 83.81 73 ILE A C 1
ATOM 549 O O . ILE A 1 73 ? -1.062 -9.929 0.711 1.00 83.81 73 ILE A O 1
ATOM 553 N N . GLN A 1 74 ? -1.526 -11.652 2.082 1.00 75.19 74 GLN A N 1
ATOM 554 C CA . GLN A 1 74 ? -2.781 -12.009 1.428 1.00 75.19 74 GLN A CA 1
ATOM 555 C C . GLN A 1 74 ? -3.794 -10.886 1.651 1.00 75.19 74 GLN A C 1
ATOM 557 O O . GLN A 1 74 ? -4.099 -10.515 2.786 1.00 75.19 74 GLN A O 1
ATOM 562 N N . VAL A 1 75 ? -4.290 -10.306 0.561 1.00 68.25 75 VAL A N 1
ATOM 563 C CA . VAL A 1 75 ? -5.299 -9.253 0.640 1.00 68.25 75 VAL A CA 1
ATOM 564 C C . VAL A 1 75 ? -6.644 -9.955 0.750 1.00 68.25 75 VAL A C 1
ATOM 566 O O . VAL A 1 75 ? -7.118 -10.544 -0.219 1.00 68.25 75 VAL A O 1
ATOM 569 N N . GLN A 1 76 ? -7.233 -9.942 1.947 1.00 58.16 76 GLN A N 1
ATOM 570 C CA . GLN A 1 76 ? -8.626 -10.344 2.135 1.00 58.16 76 GLN A CA 1
ATOM 571 C C . GLN A 1 76 ? -9.464 -9.494 1.174 1.00 58.16 76 GLN A C 1
ATOM 573 O O . GLN A 1 76 ? -9.391 -8.263 1.203 1.00 58.16 76 GLN A O 1
ATOM 578 N N . LYS A 1 77 ? -10.162 -10.161 0.254 1.00 58.09 77 LYS A N 1
ATOM 579 C CA . LYS A 1 77 ? -10.958 -9.533 -0.801 1.00 58.09 77 LYS A CA 1
ATOM 580 C C . LYS A 1 77 ? -11.909 -8.518 -0.149 1.00 58.09 77 LYS A C 1
ATOM 582 O O . LYS A 1 77 ? -12.700 -8.934 0.696 1.00 58.09 77 LYS A O 1
ATOM 587 N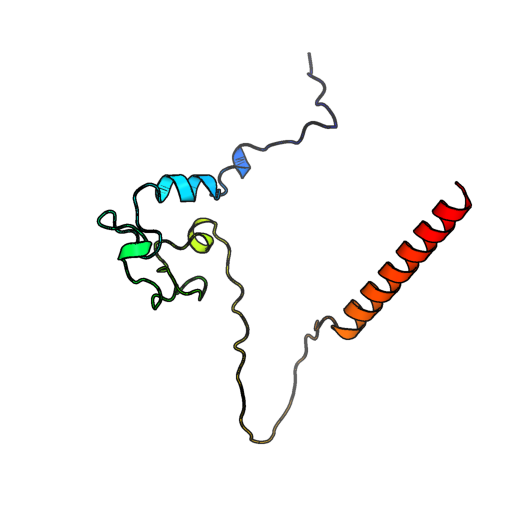 N . PRO A 1 78 ? -11.856 -7.215 -0.484 1.00 47.38 78 PRO A N 1
ATOM 588 C CA . PRO A 1 78 ? -12.890 -6.305 -0.024 1.00 47.38 78 PRO A CA 1
ATOM 589 C C . PRO A 1 78 ? -14.211 -6.772 -0.640 1.00 47.38 78 PRO A C 1
ATOM 591 O O . PRO A 1 78 ? -14.310 -6.934 -1.859 1.00 47.38 78 PRO A O 1
ATOM 594 N N . LEU A 1 79 ? -15.201 -7.053 0.211 1.00 41.44 79 LEU A N 1
ATOM 595 C CA . LEU A 1 79 ? -16.586 -7.249 -0.205 1.00 41.44 79 LEU A CA 1
ATOM 596 C C . LEU A 1 79 ? -16.978 -6.030 -1.043 1.00 41.44 79 LEU A C 1
ATOM 598 O O . LEU A 1 79 ? -16.929 -4.898 -0.564 1.00 41.44 79 LEU A O 1
ATOM 602 N N . CYS A 1 80 ? -17.267 -6.267 -2.320 1.00 39.81 80 CYS A N 1
ATOM 603 C CA . CYS A 1 80 ? -17.664 -5.239 -3.264 1.00 39.81 80 CYS A CA 1
ATOM 604 C C . CYS A 1 80 ? -18.828 -4.423 -2.687 1.00 39.81 80 CYS A C 1
ATOM 606 O O . CYS A 1 80 ? -19.876 -4.978 -2.363 1.00 39.81 80 CYS A O 1
ATOM 608 N N . ALA A 1 81 ? -18.649 -3.106 -2.604 1.00 46.97 81 ALA A N 1
ATOM 609 C CA . ALA A 1 81 ? -19.747 -2.167 -2.461 1.00 46.97 81 ALA A CA 1
ATOM 610 C C . ALA A 1 81 ? -20.581 -2.213 -3.752 1.00 46.97 81 ALA A C 1
ATOM 612 O O . ALA A 1 81 ? -20.229 -1.591 -4.753 1.00 46.97 81 ALA A O 1
ATOM 613 N N . ALA A 1 82 ? -21.649 -3.007 -3.746 1.00 39.88 82 ALA A N 1
ATOM 614 C CA . ALA A 1 82 ? -22.660 -2.996 -4.791 1.00 39.88 82 ALA A CA 1
ATOM 615 C C . ALA A 1 82 ? -23.704 -1.929 -4.441 1.00 39.88 82 ALA A C 1
ATOM 617 O O . ALA A 1 82 ? -24.489 -2.093 -3.507 1.00 39.88 82 ALA A O 1
ATOM 618 N N . ALA A 1 83 ? -23.698 -0.825 -5.184 1.00 45.62 83 ALA A N 1
ATOM 619 C CA . ALA A 1 83 ? -24.815 0.103 -5.213 1.00 45.62 83 ALA A CA 1
ATOM 620 C C . ALA A 1 83 ? -25.936 -0.485 -6.096 1.00 45.62 83 ALA A C 1
ATOM 622 O O . ALA A 1 83 ? -25.746 -0.681 -7.291 1.00 45.62 83 ALA A O 1
ATOM 623 N N . THR A 1 84 ? -27.074 -0.760 -5.449 1.00 42.34 84 THR A N 1
ATOM 624 C CA . THR A 1 84 ? -28.468 -0.680 -5.936 1.00 42.34 84 THR A CA 1
ATOM 625 C C . THR A 1 84 ? -28.892 -1.479 -7.185 1.00 42.34 84 THR A C 1
ATOM 627 O O . THR A 1 84 ? -28.595 -1.093 -8.310 1.00 42.34 84 THR A O 1
ATOM 630 N N . THR A 1 85 ? -29.750 -2.499 -7.011 1.00 44.06 85 THR A N 1
ATOM 631 C CA . THR A 1 85 ? -31.172 -2.513 -7.460 1.00 44.06 85 THR A CA 1
ATOM 632 C C . THR A 1 85 ? -31.883 -3.849 -7.143 1.00 44.06 85 THR A C 1
ATOM 634 O O . THR A 1 85 ? -31.322 -4.926 -7.285 1.00 44.06 85 THR A O 1
ATOM 637 N N . THR A 1 86 ? -33.120 -3.715 -6.654 1.00 46.97 86 THR A N 1
ATOM 638 C CA . THR A 1 86 ? -34.273 -4.630 -6.486 1.00 46.97 86 THR A CA 1
ATOM 639 C C . THR A 1 86 ? -34.219 -6.047 -7.098 1.00 46.97 86 THR A C 1
ATOM 641 O O . THR A 1 86 ? -33.973 -6.172 -8.293 1.00 46.97 86 THR A O 1
ATOM 644 N N . THR A 1 87 ? -34.595 -7.099 -6.338 1.00 34.56 87 THR A N 1
ATOM 645 C CA . THR A 1 87 ? -35.789 -7.994 -6.516 1.00 34.56 87 THR A CA 1
ATOM 646 C C . THR A 1 87 ? -35.723 -9.228 -5.572 1.00 34.56 87 THR A C 1
ATOM 648 O O . THR A 1 87 ? -34.657 -9.613 -5.109 1.00 34.56 87 THR A O 1
ATOM 651 N N . LEU A 1 88 ? -36.907 -9.755 -5.244 1.00 48.38 88 LEU A N 1
ATOM 652 C CA . LEU A 1 88 ? -37.379 -10.630 -4.156 1.00 48.38 88 LEU A CA 1
ATOM 653 C C . LEU A 1 88 ? -36.833 -12.082 -4.031 1.00 48.38 88 LEU A C 1
ATOM 655 O O . LEU A 1 88 ? -36.560 -12.746 -5.023 1.00 48.38 88 LEU A O 1
ATOM 659 N N . GLU A 1 89 ? -36.837 -12.544 -2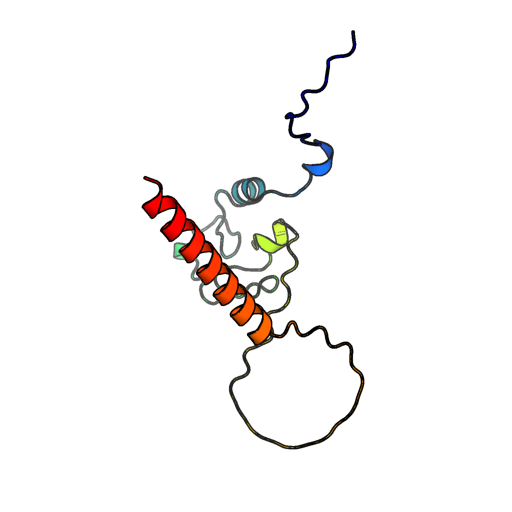.767 1.00 44.06 89 GLU A N 1
ATOM 660 C CA . GLU A 1 89 ? -37.218 -13.872 -2.214 1.00 44.06 89 GLU A CA 1
ATOM 661 C C . GLU A 1 89 ? -36.510 -15.184 -2.628 1.00 44.06 89 GLU A C 1
ATOM 663 O O . GLU A 1 89 ? -36.758 -15.740 -3.693 1.00 44.06 89 GLU A O 1
ATOM 668 N N . SER A 1 90 ? -35.801 -15.814 -1.670 1.00 42.44 90 SER A N 1
ATOM 669 C CA . SER A 1 90 ? -36.223 -17.056 -0.959 1.00 42.44 90 SER A CA 1
ATOM 670 C C . SER A 1 90 ? -35.059 -17.707 -0.173 1.00 42.44 90 SER A C 1
ATOM 672 O O . SER A 1 90 ? -33.936 -17.809 -0.657 1.00 42.44 90 SER A O 1
ATOM 674 N N . THR A 1 91 ? -35.341 -18.120 1.065 1.00 40.88 91 THR A N 1
ATOM 675 C CA . THR A 1 91 ? -34.478 -18.760 2.096 1.00 40.88 91 THR A CA 1
ATOM 676 C C . THR A 1 91 ? -34.385 -20.307 1.907 1.00 40.88 91 THR A C 1
ATOM 678 O O . THR A 1 91 ? -34.971 -20.772 0.928 1.00 40.88 91 THR A O 1
ATOM 681 N N . PRO A 1 92 ? -33.752 -21.164 2.775 1.00 57.47 92 PRO A N 1
ATOM 682 C CA . PRO A 1 92 ? -33.006 -20.941 4.039 1.00 57.47 92 PRO A CA 1
ATOM 683 C C . PRO A 1 92 ? -31.695 -21.782 4.269 1.00 57.47 92 PRO A C 1
ATOM 685 O O . PRO A 1 92 ? -31.464 -22.801 3.630 1.00 57.47 92 PRO A O 1
ATOM 688 N N . THR A 1 93 ? -30.949 -21.427 5.343 1.00 44.00 93 THR A N 1
ATOM 689 C CA . THR A 1 93 ? -30.052 -22.265 6.217 1.00 44.00 93 THR A CA 1
ATOM 690 C C . THR A 1 93 ? -28.764 -22.885 5.616 1.00 44.00 93 THR A C 1
ATOM 692 O O . THR A 1 93 ? -28.817 -23.597 4.631 1.00 44.00 93 THR A O 1
ATOM 695 N N . MET A 1 94 ? -27.546 -22.726 6.164 1.00 43.69 94 MET A N 1
ATOM 696 C CA . MET A 1 94 ? -27.130 -22.838 7.571 1.00 43.69 94 MET A CA 1
ATOM 697 C C . MET A 1 94 ? -26.049 -21.835 8.008 1.00 43.69 94 MET A C 1
ATOM 699 O O . MET A 1 94 ? -25.150 -21.453 7.262 1.00 43.69 94 MET A O 1
ATOM 703 N N . SER A 1 95 ? -26.159 -21.475 9.282 1.00 48.38 95 SER A N 1
ATOM 704 C CA . SER A 1 95 ? -25.339 -20.565 10.067 1.00 48.38 95 SER A CA 1
ATOM 705 C C . SER A 1 95 ? -23.954 -21.113 10.419 1.00 48.38 95 SER A C 1
ATOM 707 O O . SER A 1 95 ? -23.841 -22.226 10.922 1.00 48.38 95 SER A O 1
ATOM 709 N N . VAL A 1 96 ? -22.942 -20.244 10.348 1.00 40.66 96 VAL A N 1
ATOM 710 C CA . VAL A 1 96 ? -22.021 -20.018 11.476 1.00 40.66 96 VAL A CA 1
ATOM 711 C C . VAL A 1 96 ? -21.881 -18.502 11.621 1.00 40.66 96 VAL A C 1
ATOM 713 O O . VAL A 1 96 ? -21.074 -17.858 10.954 1.00 40.66 96 VAL A O 1
ATOM 716 N N . ALA A 1 97 ? -22.765 -17.909 12.422 1.00 49.12 97 ALA A N 1
ATOM 717 C CA . ALA A 1 97 ? -22.749 -16.485 12.714 1.00 49.12 97 ALA A CA 1
ATOM 718 C C . ALA A 1 97 ? -21.632 -16.192 13.723 1.00 49.12 97 ALA A C 1
ATOM 720 O O . ALA A 1 97 ? -21.766 -16.463 14.912 1.00 49.12 97 ALA A O 1
ATOM 721 N N . ALA A 1 98 ? -20.542 -15.611 13.236 1.00 55.16 98 ALA A N 1
ATOM 722 C CA . ALA A 1 98 ? -19.685 -14.739 14.029 1.00 55.16 98 ALA A CA 1
ATOM 723 C C . ALA A 1 98 ? -19.639 -13.366 13.346 1.00 55.16 98 ALA A C 1
ATOM 725 O O . ALA A 1 98 ? -18.583 -12.841 13.005 1.00 55.16 98 ALA A O 1
ATOM 726 N N . THR A 1 99 ? -20.813 -12.788 13.091 1.00 55.69 99 THR A N 1
ATOM 727 C CA . THR A 1 99 ? -20.919 -11.344 12.897 1.00 55.69 99 THR A CA 1
ATOM 728 C C . THR A 1 99 ? -20.730 -10.720 14.269 1.00 55.69 99 THR A C 1
ATOM 730 O O . THR A 1 99 ? -21.655 -10.716 15.076 1.00 55.69 99 THR A O 1
ATOM 733 N N . LEU A 1 100 ? -19.511 -10.256 14.558 1.00 63.41 100 LEU A N 1
ATOM 734 C CA . LEU A 1 100 ? -19.281 -9.311 15.646 1.00 63.41 100 LEU A CA 1
ATOM 735 C C . LEU A 1 100 ? -20.277 -8.171 15.455 1.00 63.41 100 LEU A C 1
ATOM 737 O O . LEU A 1 100 ? -20.225 -7.461 14.449 1.00 63.41 100 LEU A O 1
ATOM 741 N N . ASP A 1 101 ? -21.226 -8.073 16.377 1.00 77.69 101 ASP A N 1
ATOM 742 C CA . ASP A 1 101 ? -22.276 -7.075 16.326 1.00 77.69 101 ASP A CA 1
ATOM 743 C C . ASP A 1 101 ? -21.617 -5.699 16.469 1.00 77.69 101 ASP A C 1
ATOM 745 O O . ASP A 1 101 ? -21.130 -5.321 17.538 1.00 77.69 101 ASP A O 1
ATOM 749 N N . LEU A 1 102 ? -21.512 -4.977 15.351 1.00 86.31 102 LEU A N 1
ATOM 750 C CA . LEU A 1 102 ? -20.831 -3.685 15.262 1.00 86.31 102 LEU A CA 1
ATOM 751 C C . LEU A 1 102 ? -21.383 -2.699 16.304 1.00 86.31 102 LEU A C 1
ATOM 753 O O . LEU A 1 102 ? -20.643 -1.866 16.827 1.00 86.31 102 LEU A O 1
ATOM 757 N N . THR A 1 103 ? -22.670 -2.824 16.637 1.00 89.44 103 THR A N 1
ATOM 758 C CA . THR A 1 103 ? -23.321 -1.999 17.657 1.00 89.44 103 THR A CA 1
ATOM 759 C C . THR A 1 103 ? -22.801 -2.306 19.061 1.00 89.44 103 THR A C 1
ATOM 761 O O . THR A 1 103 ? -22.506 -1.375 19.810 1.00 89.44 103 THR A O 1
ATOM 764 N N . SER A 1 104 ? -22.563 -3.582 19.378 1.00 91.06 104 SER A N 1
ATOM 765 C CA . SER A 1 104 ? -21.939 -4.004 20.636 1.00 91.06 104 SER A CA 1
ATOM 766 C C . SER A 1 104 ? -20.506 -3.484 20.756 1.00 91.06 104 SER A C 1
ATOM 768 O O . SER A 1 104 ? -20.101 -3.043 21.831 1.00 91.06 104 SER A O 1
ATOM 770 N N . VAL A 1 105 ? -19.735 -3.494 19.662 1.00 94.12 105 VAL A N 1
ATOM 771 C CA . VAL A 1 105 ? -18.357 -2.970 19.657 1.00 94.12 105 VAL A CA 1
ATOM 772 C C . VAL A 1 105 ? -18.347 -1.452 19.859 1.00 94.12 105 VAL A C 1
ATOM 774 O O . VAL A 1 105 ? -17.556 -0.939 20.650 1.00 94.12 105 VAL A O 1
ATOM 777 N N . LEU A 1 106 ? -19.246 -0.724 19.190 1.00 95.00 106 LEU A N 1
ATOM 778 C CA . LEU A 1 106 ? -19.387 0.724 19.362 1.00 95.00 106 LEU A CA 1
ATOM 779 C C . LEU A 1 106 ? -19.808 1.091 20.790 1.00 95.00 106 LEU A C 1
ATOM 781 O O . LEU A 1 106 ? -19.189 1.969 21.389 1.00 95.00 106 LEU A O 1
ATOM 785 N N . GLN A 1 107 ? -20.786 0.386 21.366 1.00 95.25 107 GLN A N 1
ATOM 786 C CA . GLN A 1 107 ? -21.198 0.594 22.759 1.00 95.25 107 GLN A CA 1
ATOM 787 C C . GLN A 1 107 ? -20.047 0.355 23.739 1.00 95.25 107 GLN A C 1
ATOM 789 O O . GLN A 1 107 ? -19.849 1.147 24.662 1.00 95.25 107 GLN A O 1
ATOM 794 N N . GLN A 1 108 ? -19.246 -0.688 23.515 1.00 95.19 108 GLN A N 1
ATOM 795 C CA . G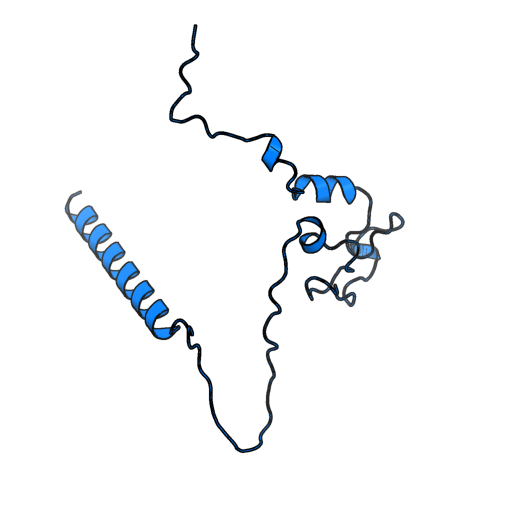LN A 1 108 ? -18.095 -0.980 24.363 1.00 95.19 108 GLN A CA 1
ATOM 796 C C . GLN A 1 108 ? -17.008 0.101 24.262 1.00 95.19 108 GLN A C 1
ATOM 798 O O . GLN A 1 108 ? -16.422 0.485 25.274 1.00 95.19 108 GLN A O 1
ATOM 803 N N . LEU A 1 109 ? -16.764 0.648 23.067 1.00 96.12 109 LEU A N 1
ATOM 804 C CA . LEU A 1 109 ? -15.837 1.768 22.879 1.00 96.12 109 LEU A CA 1
ATOM 805 C C . LEU A 1 109 ? -16.317 3.033 23.602 1.00 96.12 109 LEU A C 1
ATOM 807 O O . LEU A 1 109 ? -15.509 3.703 24.245 1.00 96.12 109 LEU A O 1
ATOM 811 N N . THR A 1 110 ? -17.615 3.346 23.548 1.00 96.81 110 THR A N 1
ATOM 812 C CA . THR A 1 110 ? -18.183 4.500 24.262 1.00 96.81 110 THR A CA 1
ATOM 813 C C . THR A 1 110 ? -18.073 4.339 25.778 1.00 96.81 110 THR A C 1
ATOM 815 O O . THR A 1 110 ? -17.664 5.281 26.456 1.00 96.81 110 THR A O 1
ATOM 818 N N . ALA A 1 111 ? -18.363 3.147 26.309 1.00 96.00 111 ALA A N 1
ATOM 819 C CA . ALA A 1 111 ? -18.212 2.864 27.735 1.00 96.00 111 ALA A CA 1
ATOM 820 C C . ALA A 1 111 ? -16.754 3.045 28.195 1.00 96.00 111 ALA A C 1
ATOM 822 O O . ALA A 1 111 ? -16.493 3.742 29.174 1.00 96.00 111 ALA A O 1
ATOM 823 N N . ASN A 1 112 ? -15.793 2.517 27.429 1.00 97.25 112 ASN A N 1
ATOM 824 C CA . ASN A 1 112 ? -14.369 2.677 27.728 1.00 97.25 112 ASN A CA 1
ATOM 825 C C . ASN A 1 112 ? -13.931 4.153 27.729 1.00 97.25 112 ASN A C 1
ATOM 827 O O . ASN A 1 112 ? -13.172 4.566 28.607 1.00 97.25 112 ASN A O 1
ATOM 831 N N . GLN A 1 113 ? -14.422 4.966 26.784 1.00 96.38 113 GLN A N 1
ATOM 832 C CA . GLN A 1 113 ? -14.127 6.405 26.753 1.00 96.38 113 GLN A CA 1
ATOM 833 C C . GLN A 1 113 ? -14.655 7.135 27.994 1.00 96.38 113 GLN A C 1
ATOM 835 O O . GLN A 1 113 ? -13.964 7.998 28.535 1.00 96.38 113 GLN A O 1
ATOM 840 N N . GLN A 1 114 ? -15.849 6.778 28.472 1.00 95.81 114 GLN A N 1
ATOM 841 C CA . GLN A 1 114 ? -16.428 7.379 29.675 1.00 95.81 114 GLN A CA 1
ATOM 842 C C . GLN A 1 114 ? -15.635 7.019 30.935 1.00 95.81 114 GLN A C 1
ATOM 844 O O . GLN A 1 114 ? -15.365 7.896 31.755 1.00 95.81 114 GLN A O 1
ATOM 849 N N . THR A 1 115 ? -15.202 5.763 31.073 1.00 96.12 115 THR A N 1
ATOM 850 C CA . THR A 1 115 ? -14.369 5.335 32.208 1.00 96.12 115 THR A CA 1
ATOM 851 C C . THR A 1 115 ? -13.030 6.070 32.234 1.00 96.12 115 THR A C 1
ATOM 853 O O . THR A 1 115 ? -12.629 6.573 33.282 1.00 96.12 115 THR A O 1
ATOM 856 N N . LEU A 1 116 ? -12.364 6.196 31.082 1.00 96.38 116 LEU A N 1
ATOM 857 C CA . LEU A 1 116 ? -11.114 6.953 30.965 1.00 96.38 116 LEU A CA 1
ATOM 858 C C . LEU A 1 116 ? -11.308 8.427 31.345 1.00 96.38 116 LEU A C 1
ATOM 860 O O . LEU A 1 116 ? -10.502 8.987 32.085 1.00 96.38 116 LEU A O 1
ATOM 864 N N . ALA A 1 117 ? -12.394 9.053 30.883 1.00 95.56 117 ALA A N 1
ATOM 865 C CA . ALA A 1 117 ? -12.704 10.439 31.224 1.00 95.56 117 ALA A CA 1
ATOM 866 C C . ALA A 1 117 ? -12.940 10.631 32.733 1.00 95.56 117 ALA A C 1
ATOM 868 O O . ALA A 1 117 ? -12.458 11.611 33.302 1.00 95.56 117 ALA A O 1
ATOM 869 N N . ALA A 1 118 ? -13.625 9.688 33.387 1.00 93.50 118 ALA A N 1
ATOM 870 C CA . ALA A 1 118 ? -13.847 9.720 34.832 1.00 93.50 118 ALA A CA 1
ATOM 871 C C . ALA A 1 118 ? -12.531 9.600 35.619 1.00 93.50 118 ALA A C 1
ATOM 873 O O . ALA A 1 118 ? -12.286 10.404 36.514 1.00 93.50 118 ALA A O 1
ATOM 874 N N . GLN A 1 119 ? -11.645 8.676 35.227 1.00 94.50 119 GLN A N 1
ATOM 875 C CA . GLN A 1 119 ? -10.322 8.522 35.846 1.00 94.50 119 GLN A CA 1
ATOM 876 C C . GLN A 1 119 ? -9.462 9.784 35.693 1.00 94.50 119 GLN A C 1
ATOM 878 O O . GLN A 1 119 ? -8.785 10.196 36.632 1.00 94.50 119 GLN A O 1
ATOM 883 N N . ILE A 1 120 ? -9.509 10.439 34.528 1.00 94.44 120 ILE A N 1
ATOM 884 C CA . ILE A 1 120 ? -8.810 11.714 34.313 1.00 94.44 120 ILE A CA 1
ATOM 885 C C . ILE A 1 120 ? -9.389 12.806 35.219 1.00 94.44 120 ILE A C 1
ATOM 887 O O . ILE A 1 120 ? -8.629 13.576 35.800 1.00 94.44 120 ILE A O 1
ATOM 891 N N . ALA A 1 121 ? -10.714 12.894 35.348 1.00 91.25 121 ALA A N 1
ATOM 892 C CA . ALA A 1 121 ? -11.355 13.887 36.207 1.00 91.25 121 ALA A CA 1
ATOM 893 C C . ALA A 1 121 ? -11.007 13.678 37.689 1.00 91.25 121 ALA A C 1
ATOM 895 O O . ALA A 1 121 ? -10.730 14.651 38.384 1.00 91.25 121 ALA A O 1
ATOM 896 N N . GLU A 1 122 ? -10.963 12.427 38.147 1.00 92.69 122 GLU A N 1
ATOM 897 C CA . GLU A 1 122 ? -10.564 12.063 39.509 1.00 92.69 122 GLU A CA 1
ATOM 898 C C . GLU A 1 122 ? -9.093 12.399 39.780 1.00 92.69 122 GLU A C 1
ATOM 900 O O . GLU A 1 122 ? -8.775 13.034 40.784 1.00 92.69 122 GLU A O 1
ATOM 905 N N . LEU A 1 123 ? -8.189 12.071 38.850 1.00 91.62 123 LEU A N 1
ATOM 906 C CA . LEU A 1 123 ? -6.784 12.467 38.958 1.00 91.62 123 LEU A CA 1
ATOM 907 C C . LEU A 1 123 ? -6.639 13.990 39.031 1.00 91.62 123 LEU A C 1
ATOM 909 O O . LEU A 1 123 ? -5.882 14.482 39.856 1.00 91.62 123 LEU A O 1
ATOM 913 N N . ARG A 1 124 ? -7.401 14.749 38.234 1.00 87.31 124 ARG A N 1
ATOM 914 C CA . ARG A 1 124 ? -7.371 16.223 38.249 1.00 87.31 124 ARG A CA 1
ATOM 915 C C . ARG A 1 124 ? -7.899 16.856 39.537 1.00 87.31 124 ARG A C 1
ATOM 917 O O . ARG A 1 124 ? -7.629 18.030 39.738 1.00 87.31 124 ARG A O 1
ATOM 924 N N . GLN A 1 125 ? -8.661 16.138 40.362 1.00 85.19 125 GLN A N 1
ATOM 925 C CA . GLN A 1 125 ? -9.107 16.624 41.676 1.00 85.19 125 GLN A CA 1
ATOM 926 C C . GLN A 1 125 ? -8.094 16.329 42.791 1.00 85.19 125 GLN A C 1
ATOM 928 O O . GLN A 1 125 ? -8.161 16.945 43.850 1.00 85.19 125 GLN A O 1
ATOM 933 N N . ASN A 1 126 ? -7.168 15.396 42.554 1.00 79.69 126 ASN A N 1
ATOM 934 C CA . ASN A 1 126 ? -6.125 14.995 43.500 1.00 79.69 126 ASN A CA 1
ATOM 935 C C . ASN A 1 126 ? -4.785 15.738 43.291 1.00 79.69 126 ASN A C 1
ATOM 937 O O . ASN A 1 126 ? -3.814 15.434 43.986 1.00 79.69 126 ASN A O 1
ATOM 941 N N . PHE A 1 127 ? -4.732 16.692 42.356 1.00 61.44 127 PHE A N 1
ATOM 942 C CA . PHE A 1 127 ? -3.628 17.633 42.119 1.00 61.44 127 PHE A CA 1
ATOM 943 C C . PHE A 1 127 ? -4.128 19.070 42.274 1.00 61.44 127 PHE A C 1
ATOM 945 O O . PHE A 1 127 ? -3.305 19.927 42.667 1.00 61.44 127 PHE A O 1
#

Foldseek 3Di:
DDPPDDPPPDPPDPVVVPQQDPVNLCVQLPCAALAERHNPDHLVVPPQQQPAAPQARDTSHYVVNDPCVRRVPRHPDPPDPDDDDDDDDDDDDDDDDPPPPVVVVVVVVVVVVVVVVVVVVVVVVVD

pLDDT: mean 76.43, std 18.86, range [34.56, 97.25]

Radius of gyration: 25.22 Å; chains: 1; bounding box: 68×40×62 Å

Sequence (127 aa):
MASARDPNAMGVDATTTTRKFSNDFNRMMRGQCYGCGSKEHRKAEGHHEQDICSHCGLTGHVAAVCCRKFLGIQVQKPLCAAATTTTLESTPTMSVAATLDLTSVLQQLTANQQTLAAQIAELRQNF